Protein AF-A0A435H3E3-F1 (afdb_monomer)

Foldseek 3Di:
DAEQDDDKDWDFCWDADPVGDIGTDTDIDDPSVVVQVVCVVVVHDYD

Radius of gyration: 14.63 Å; Cα contacts (8 Å, |Δi|>4): 76; chains: 1; bounding box: 30×10×40 Å

Sequence (47 aa):
MILCCGEALIDMLPRTTTAGEPAFAPYVGGAVFNTAIALGRLGAPAG

Mean predicted aligned error: 2.44 Å

Structure (mmCIF, N/CA/C/O backbone):
data_AF-A0A435H3E3-F1
#
_entry.id   AF-A0A435H3E3-F1
#
loop_
_atom_site.group_PDB
_atom_site.id
_atom_site.type_symbol
_atom_site.label_atom_id
_atom_site.label_alt_id
_atom_site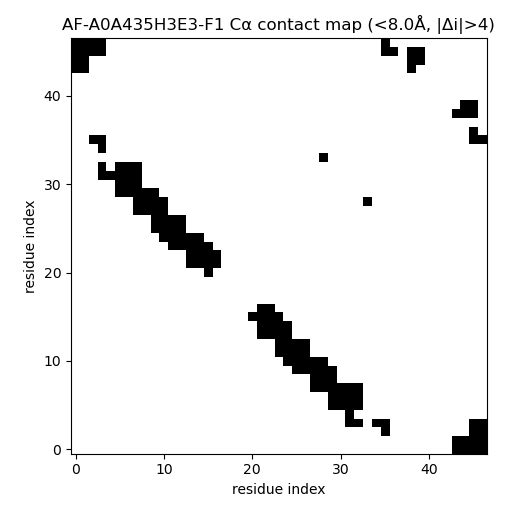.label_comp_id
_atom_site.label_asym_id
_atom_site.label_entity_id
_atom_site.label_seq_id
_atom_site.pdbx_PDB_ins_code
_atom_site.Cartn_x
_atom_site.Cartn_y
_atom_site.Cartn_z
_atom_site.occupancy
_atom_site.B_iso_or_equiv
_atom_site.auth_seq_id
_atom_site.auth_comp_id
_atom_site.auth_asym_id
_atom_site.auth_atom_id
_atom_site.pdbx_PDB_model_num
ATOM 1 N N . MET A 1 1 ? 8.734 -4.302 -20.934 1.00 88.69 1 MET A N 1
ATOM 2 C CA . MET A 1 1 ? 8.448 -4.727 -19.552 1.00 88.69 1 MET A CA 1
ATOM 3 C C . MET A 1 1 ? 9.393 -3.962 -18.641 1.00 88.69 1 MET A C 1
ATOM 5 O O . MET A 1 1 ? 10.580 -3.945 -18.937 1.00 88.69 1 MET A O 1
ATOM 9 N N . ILE A 1 2 ? 8.869 -3.260 -17.639 1.00 97.56 2 ILE A N 1
ATOM 10 C CA . ILE A 1 2 ? 9.622 -2.528 -16.616 1.00 97.56 2 ILE A CA 1
ATOM 11 C C . ILE A 1 2 ? 9.772 -3.470 -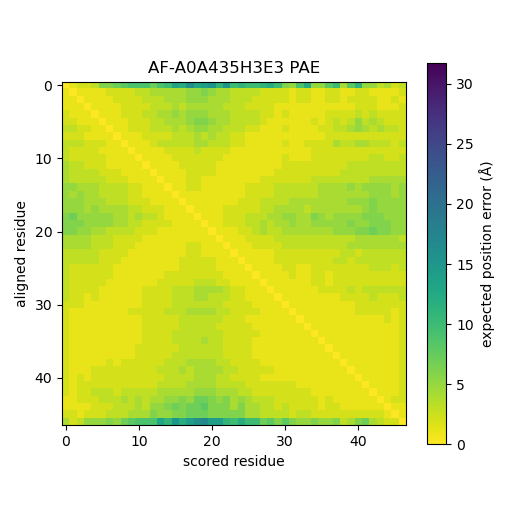15.425 1.00 97.56 2 ILE A C 1
ATOM 13 O O . ILE A 1 2 ? 8.760 -3.934 -14.908 1.00 97.56 2 ILE A O 1
ATOM 17 N N . LEU A 1 3 ? 11.012 -3.760 -15.034 1.00 97.88 3 LEU A N 1
ATOM 18 C CA . LEU A 1 3 ? 11.316 -4.651 -13.919 1.00 97.88 3 LEU A CA 1
ATOM 19 C C . LEU A 1 3 ? 11.530 -3.837 -12.634 1.00 97.88 3 LEU A C 1
ATOM 21 O O . LEU A 1 3 ? 12.471 -3.047 -12.541 1.00 97.88 3 LEU A O 1
ATOM 25 N N . CYS A 1 4 ? 10.663 -4.038 -11.650 1.00 97.69 4 CYS A N 1
ATOM 26 C CA . CYS A 1 4 ? 10.667 -3.391 -10.346 1.00 97.69 4 CYS A CA 1
ATOM 27 C C . CYS A 1 4 ? 11.309 -4.316 -9.296 1.00 97.69 4 CYS A C 1
ATOM 29 O O . CYS A 1 4 ? 10.627 -5.051 -8.589 1.00 97.69 4 CYS A O 1
ATOM 31 N N . CYS A 1 5 ? 12.637 -4.255 -9.162 1.00 97.88 5 CYS A N 1
ATOM 32 C CA . CYS A 1 5 ? 13.387 -5.049 -8.181 1.00 97.88 5 CYS A CA 1
ATOM 33 C C . CYS A 1 5 ? 13.538 -4.315 -6.844 1.00 97.88 5 CYS A C 1
ATOM 35 O O . CYS A 1 5 ? 14.412 -3.458 -6.705 1.00 97.88 5 CYS A O 1
ATOM 37 N N . GLY A 1 6 ? 12.726 -4.667 -5.851 1.00 97.00 6 GLY A N 1
ATOM 38 C CA . GLY A 1 6 ? 12.840 -4.096 -4.511 1.00 97.00 6 GLY A CA 1
ATOM 39 C C . GLY A 1 6 ? 11.910 -4.749 -3.504 1.00 97.00 6 GLY A C 1
ATOM 40 O O . GLY A 1 6 ? 11.443 -5.869 -3.702 1.00 97.00 6 GLY A O 1
ATOM 41 N N . GLU A 1 7 ? 11.680 -4.059 -2.396 1.00 98.06 7 GLU A N 1
ATOM 42 C CA . GLU A 1 7 ? 10.924 -4.583 -1.271 1.00 98.06 7 GLU A CA 1
ATOM 43 C C . GLU A 1 7 ? 9.416 -4.662 -1.536 1.00 98.06 7 GLU A C 1
A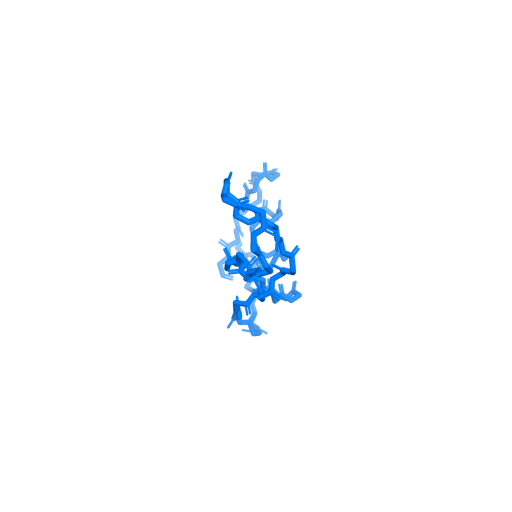TOM 45 O O . GLU A 1 7 ? 8.810 -3.787 -2.162 1.00 98.06 7 GLU A O 1
ATOM 50 N N . ALA A 1 8 ? 8.813 -5.705 -0.972 1.00 98.00 8 ALA A N 1
ATOM 51 C CA . ALA A 1 8 ? 7.381 -5.843 -0.778 1.00 98.00 8 ALA A CA 1
ATOM 52 C C . ALA A 1 8 ? 7.148 -6.087 0.714 1.00 98.00 8 ALA A C 1
ATOM 54 O O . ALA A 1 8 ? 7.765 -6.973 1.309 1.00 98.00 8 ALA A O 1
ATOM 55 N N . LEU A 1 9 ? 6.299 -5.269 1.325 1.00 97.69 9 LEU A N 1
ATOM 56 C CA . LEU A 1 9 ? 6.079 -5.269 2.767 1.00 97.69 9 LEU A CA 1
ATOM 57 C C . LEU A 1 9 ? 4.595 -5.125 3.099 1.00 97.69 9 LEU A C 1
ATOM 59 O O . LEU A 1 9 ? 3.762 -4.889 2.222 1.00 97.69 9 LEU A O 1
ATOM 63 N N . ILE A 1 10 ? 4.272 -5.300 4.378 1.00 98.50 10 ILE A N 1
ATOM 64 C CA . ILE A 1 10 ? 2.942 -5.036 4.918 1.00 98.50 10 ILE A CA 1
ATOM 65 C C . ILE A 1 10 ? 3.027 -3.817 5.828 1.00 98.50 10 ILE A C 1
ATOM 67 O O . ILE A 1 10 ? 3.701 -3.850 6.858 1.00 98.50 10 ILE A O 1
ATOM 71 N N . ASP A 1 11 ? 2.309 -2.764 5.460 1.00 98.31 11 ASP A N 1
ATOM 72 C CA . ASP A 1 11 ? 2.127 -1.585 6.292 1.00 98.31 11 ASP A CA 1
ATOM 73 C C . ASP A 1 11 ? 1.032 -1.862 7.326 1.00 98.31 11 ASP A C 1
ATOM 75 O O . ASP A 1 11 ? -0.131 -2.093 6.988 1.00 98.31 11 ASP A O 1
ATOM 79 N N . MET A 1 12 ? 1.404 -1.825 8.605 1.00 98.31 12 MET A N 1
ATOM 80 C CA . MET A 1 12 ? 0.476 -1.957 9.728 1.00 98.31 12 MET A CA 1
ATOM 81 C C . MET A 1 12 ? -0.019 -0.569 10.133 1.00 98.31 12 MET A C 1
ATOM 83 O O . MET A 1 12 ? 0.605 0.120 10.939 1.00 98.31 12 MET A O 1
ATOM 87 N N . LEU A 1 13 ? -1.138 -0.130 9.549 1.00 98.25 13 LEU A N 1
ATOM 88 C CA . LEU A 1 13 ? -1.657 1.223 9.757 1.00 98.25 13 LEU A CA 1
ATOM 89 C C . LEU A 1 13 ? -2.623 1.279 10.950 1.00 98.25 13 LEU A C 1
ATOM 91 O O . LEU A 1 13 ? -3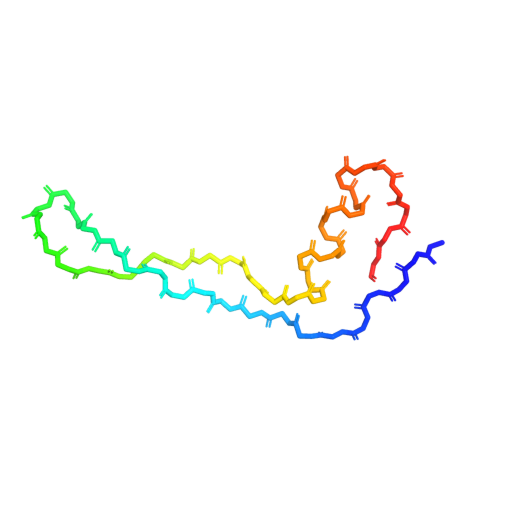.522 0.439 11.030 1.00 98.25 13 LEU A O 1
ATOM 95 N N . PRO A 1 14 ? -2.507 2.276 11.847 1.00 98.25 14 PRO A N 1
ATOM 96 C CA . PRO A 1 14 ? -3.375 2.387 13.015 1.00 98.25 14 PRO A CA 1
ATOM 97 C C . PRO A 1 14 ? -4.830 2.638 12.602 1.00 98.25 14 PRO A C 1
ATOM 99 O O . PRO A 1 14 ? -5.119 3.468 11.733 1.00 98.25 14 PRO A O 1
ATOM 102 N N . ARG A 1 15 ? -5.752 1.906 13.223 1.00 98.12 15 ARG A N 1
ATOM 103 C CA . ARG A 1 15 ? -7.203 1.961 13.009 1.00 98.12 15 ARG A CA 1
ATOM 104 C C . ARG A 1 15 ? -7.943 1.738 14.324 1.00 98.12 15 ARG A C 1
ATOM 106 O O . ARG A 1 15 ? -7.348 1.390 15.340 1.00 98.12 15 ARG A O 1
ATOM 113 N N . THR A 1 16 ? -9.257 1.909 14.264 1.00 98.44 16 THR A N 1
ATOM 114 C CA . THR A 1 16 ? -10.178 1.618 15.361 1.00 98.44 16 THR A CA 1
ATOM 115 C C . THR A 1 16 ? -11.131 0.508 14.928 1.00 98.44 16 THR A C 1
ATOM 117 O O . THR A 1 16 ? -11.647 0.551 13.809 1.00 98.44 16 THR A O 1
ATOM 120 N N . THR A 1 17 ? -11.351 -0.495 15.780 1.00 98.00 17 THR A N 1
ATOM 121 C CA . THR A 1 17 ? -12.334 -1.560 15.523 1.00 98.00 17 THR A CA 1
ATOM 122 C C . THR A 1 17 ? -13.764 -1.028 15.636 1.00 98.00 17 THR A C 1
ATOM 124 O O . THR A 1 17 ? -14.006 0.063 16.153 1.00 98.00 17 THR A O 1
ATOM 127 N N . THR A 1 18 ? -14.753 -1.816 15.211 1.00 97.94 18 THR A N 1
ATOM 128 C CA . THR A 1 18 ? -16.174 -1.466 15.394 1.00 97.94 18 THR A CA 1
ATOM 129 C C . THR A 1 18 ? -16.587 -1.378 16.867 1.00 97.94 18 THR A C 1
ATOM 131 O O . THR A 1 18 ? -17.591 -0.746 17.172 1.00 97.94 18 THR A O 1
ATOM 134 N N . ALA A 1 19 ? -15.817 -1.989 17.773 1.00 98.19 19 ALA A N 1
ATOM 135 C CA . ALA A 1 19 ? -15.996 -1.900 19.221 1.00 98.19 19 ALA A CA 1
ATOM 136 C C . ALA A 1 19 ? -15.241 -0.712 19.859 1.00 98.19 19 ALA A C 1
ATOM 138 O O . ALA A 1 19 ? -15.323 -0.519 21.067 1.00 98.19 19 ALA A O 1
ATOM 139 N N . GLY A 1 20 ? -14.523 0.099 19.070 1.00 97.94 20 GLY A N 1
ATOM 140 C CA . GLY A 1 20 ? -13.801 1.276 19.565 1.00 97.94 20 GLY A CA 1
ATOM 141 C C . GLY A 1 20 ? -12.366 1.011 20.038 1.00 97.94 20 GLY A C 1
ATOM 142 O O . GLY A 1 20 ? -11.746 1.901 20.614 1.00 97.94 20 GLY A O 1
ATOM 143 N N . GLU A 1 21 ? -11.814 -0.177 19.796 1.00 98.50 21 GLU A N 1
ATOM 144 C CA . GLU A 1 21 ? -10.482 -0.568 20.279 1.00 98.50 21 GLU A CA 1
ATOM 145 C C . GLU A 1 21 ? -9.372 -0.181 19.284 1.00 98.50 21 GLU A C 1
ATOM 147 O O . GLU A 1 21 ? -9.614 -0.190 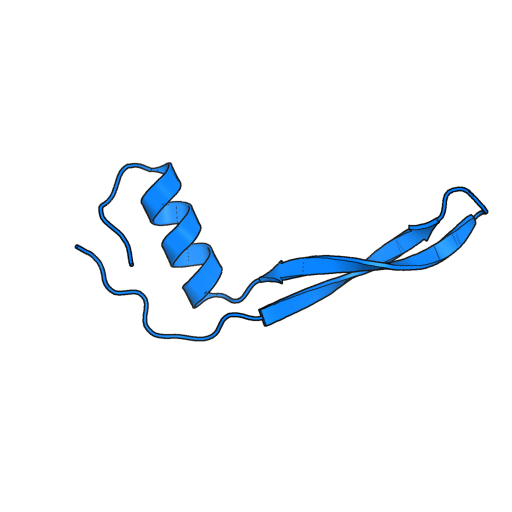18.071 1.00 98.50 21 GLU A O 1
ATOM 152 N N . PRO A 1 22 ? -8.145 0.132 19.747 1.00 98.38 22 PRO A N 1
ATOM 153 C CA . PRO A 1 22 ? -7.009 0.350 18.858 1.00 98.38 22 PRO A CA 1
ATOM 154 C C . PRO A 1 22 ? -6.617 -0.951 18.148 1.00 98.38 22 PRO A C 1
ATOM 156 O O . PRO A 1 22 ? -6.466 -2.000 18.770 1.00 98.38 22 PRO A O 1
ATOM 159 N N . ALA A 1 23 ? -6.405 -0.867 16.840 1.00 98.50 23 ALA A N 1
ATOM 160 C CA . ALA A 1 23 ? -5.995 -1.985 16.003 1.00 98.50 23 ALA A CA 1
ATOM 161 C C . ALA A 1 23 ? -5.031 -1.528 14.902 1.00 98.50 23 ALA A C 1
ATOM 163 O O . ALA A 1 23 ? -4.851 -0.334 14.659 1.00 98.50 23 ALA A O 1
ATOM 164 N N . PHE A 1 24 ? -4.445 -2.495 14.198 1.00 98.62 24 PHE A N 1
ATOM 165 C CA . PHE A 1 24 ? -3.659 -2.252 12.995 1.00 98.62 24 PHE A CA 1
ATOM 166 C C . PHE A 1 24 ? -4.285 -2.981 11.813 1.00 98.62 24 PHE A C 1
ATOM 168 O O . PHE A 1 24 ? -4.514 -4.188 11.873 1.00 98.62 24 PHE A O 1
ATOM 175 N N . ALA A 1 25 ? -4.557 -2.246 10.739 1.00 98.31 25 ALA A N 1
ATOM 176 C CA . ALA A 1 25 ? -5.019 -2.826 9.488 1.00 98.31 25 ALA A CA 1
ATOM 177 C C . ALA A 1 25 ? -3.814 -3.090 8.569 1.00 98.31 25 ALA A C 1
ATOM 179 O O . ALA A 1 25 ? -3.033 -2.160 8.346 1.00 98.31 25 ALA A O 1
ATOM 180 N N . PRO A 1 26 ? -3.659 -4.316 8.036 1.00 98.31 26 PRO A N 1
ATOM 181 C CA . PRO A 1 26 ? -2.581 -4.638 7.114 1.00 98.31 26 PRO A CA 1
ATOM 182 C C . PRO A 1 26 ? -2.894 -4.108 5.711 1.00 98.31 26 PRO A C 1
ATOM 184 O O . PRO A 1 26 ? -3.963 -4.370 5.158 1.00 98.31 26 PRO A O 1
ATOM 187 N N . TYR A 1 27 ? -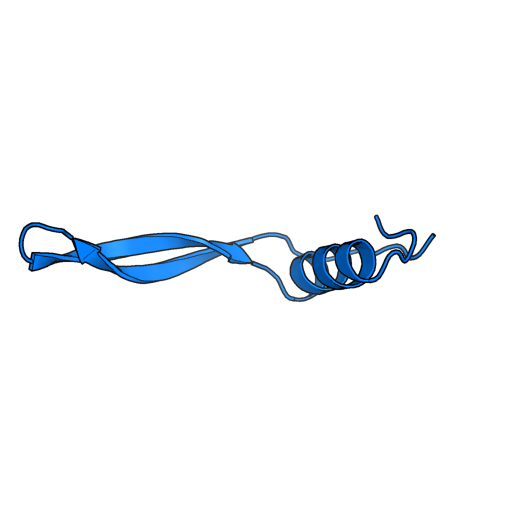1.938 -3.402 5.117 1.00 98.44 27 TYR A N 1
ATOM 188 C CA . TYR A 1 27 ? -1.974 -2.975 3.721 1.00 98.44 27 TYR A CA 1
ATOM 189 C C . TYR A 1 27 ? -0.726 -3.463 3.001 1.00 98.44 27 TYR A C 1
ATOM 191 O O . TYR A 1 27 ? 0.355 -3.497 3.580 1.00 98.44 27 TYR A O 1
ATOM 199 N N . VAL A 1 28 ? -0.863 -3.819 1.726 1.00 98.12 28 VAL A N 1
ATOM 200 C CA . VAL A 1 28 ? 0.312 -4.026 0.876 1.00 98.12 28 VAL A CA 1
ATOM 201 C C . VAL A 1 28 ? 1.068 -2.705 0.732 1.00 98.12 28 VAL A C 1
ATOM 203 O O . VAL A 1 28 ? 0.453 -1.667 0.478 1.00 98.12 28 VAL A O 1
ATOM 206 N N . GLY A 1 29 ? 2.383 -2.753 0.903 1.00 97.50 29 GLY A N 1
ATOM 207 C CA . GLY A 1 29 ? 3.260 -1.594 0.825 1.00 97.50 29 GLY A CA 1
ATOM 208 C C . GLY A 1 29 ? 4.643 -1.945 0.278 1.00 97.50 29 GLY A C 1
ATOM 209 O O . GLY A 1 29 ? 4.895 -3.058 -0.190 1.00 97.50 29 GLY A O 1
ATOM 210 N N . GLY A 1 30 ? 5.548 -0.972 0.349 1.00 97.94 30 GLY A N 1
ATOM 211 C CA . GLY A 1 30 ? 6.881 -1.017 -0.260 1.00 97.94 30 GLY A CA 1
ATOM 212 C C . GLY A 1 30 ? 6.965 -0.035 -1.418 1.00 97.94 30 GLY A C 1
ATOM 213 O O . GLY A 1 30 ? 6.062 0.031 -2.251 1.00 97.94 30 GLY A O 1
ATOM 214 N N . ALA A 1 31 ? 8.026 0.768 -1.468 1.00 98.19 31 ALA A N 1
ATOM 215 C CA . ALA A 1 31 ? 8.175 1.810 -2.477 1.00 98.19 31 ALA A CA 1
ATOM 216 C C . ALA A 1 31 ? 8.244 1.198 -3.882 1.00 98.19 31 ALA A C 1
ATOM 218 O O . ALA A 1 31 ? 7.548 1.642 -4.804 1.00 98.19 31 ALA A O 1
ATOM 219 N N . VAL A 1 32 ? 9.031 0.131 -4.035 1.00 98.19 32 VAL A N 1
ATOM 220 C CA . VAL A 1 32 ? 9.183 -0.550 -5.325 1.00 98.19 32 VAL A CA 1
ATOM 221 C C . VAL A 1 32 ? 7.939 -1.372 -5.678 1.00 98.19 32 VAL A C 1
ATOM 223 O O . VAL A 1 32 ? 7.469 -1.287 -6.814 1.00 98.19 32 VAL A O 1
ATOM 226 N N . PHE A 1 33 ? 7.324 -2.059 -4.709 1.00 98.19 33 PHE A N 1
ATOM 227 C CA . PHE A 1 33 ? 6.044 -2.749 -4.914 1.00 98.19 33 PHE A CA 1
ATOM 228 C C . PHE A 1 33 ? 4.930 -1.790 -5.373 1.00 98.19 33 PHE A C 1
ATOM 230 O O . PHE A 1 33 ? 4.252 -2.036 -6.373 1.00 98.19 33 PHE A O 1
ATOM 237 N N . ASN A 1 34 ? 4.774 -0.649 -4.695 1.00 98.19 34 ASN A N 1
ATOM 238 C CA . ASN A 1 34 ? 3.773 0.358 -5.048 1.00 98.19 34 ASN A CA 1
ATOM 239 C C . ASN A 1 34 ? 4.019 0.945 -6.443 1.00 98.19 34 ASN A C 1
ATOM 241 O O . ASN A 1 34 ? 3.061 1.209 -7.173 1.00 98.19 34 ASN A O 1
ATOM 245 N N . THR A 1 35 ? 5.284 1.097 -6.844 1.00 98.19 35 THR A N 1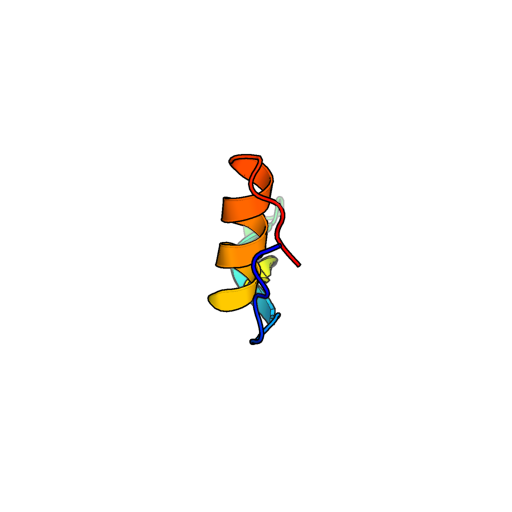
ATOM 246 C CA . THR A 1 35 ? 5.656 1.525 -8.200 1.00 98.19 35 THR A CA 1
ATOM 247 C C . THR A 1 35 ? 5.194 0.513 -9.250 1.00 98.19 35 THR A C 1
ATOM 249 O O . THR A 1 35 ? 4.560 0.909 -10.229 1.00 98.19 35 THR A O 1
ATOM 252 N N . ALA A 1 36 ? 5.426 -0.787 -9.032 1.00 98.38 36 ALA A N 1
ATOM 253 C CA . ALA A 1 36 ? 4.979 -1.841 -9.947 1.00 98.38 36 ALA A CA 1
ATOM 254 C C . ALA A 1 36 ? 3.448 -1.841 -10.120 1.00 98.38 36 ALA A C 1
ATOM 256 O O . ALA A 1 36 ? 2.941 -1.861 -11.244 1.00 98.38 36 ALA A O 1
ATOM 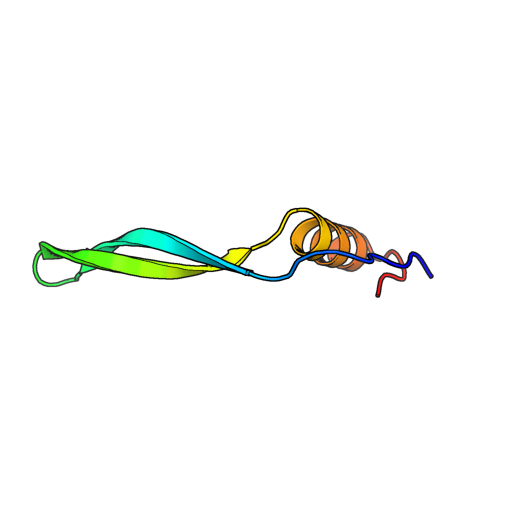257 N N . ILE A 1 37 ? 2.701 -1.729 -9.013 1.00 98.06 37 ILE A N 1
ATOM 258 C CA . ILE A 1 37 ? 1.232 -1.638 -9.031 1.00 98.06 37 ILE A CA 1
ATOM 259 C C . ILE A 1 37 ? 0.754 -0.379 -9.766 1.00 98.06 37 ILE A C 1
ATOM 261 O O . ILE A 1 37 ? -0.183 -0.451 -10.565 1.00 98.06 37 ILE A O 1
ATOM 265 N N . ALA A 1 38 ? 1.377 0.776 -9.518 1.00 98.50 38 ALA A N 1
ATOM 266 C CA . ALA A 1 38 ? 1.015 2.029 -10.175 1.00 98.50 38 ALA A CA 1
ATOM 267 C C . ALA A 1 38 ? 1.242 1.964 -11.694 1.00 98.50 38 ALA A C 1
ATOM 269 O O . ALA A 1 38 ? 0.361 2.350 -12.461 1.00 98.50 38 ALA A O 1
ATOM 270 N N . LEU A 1 39 ? 2.375 1.410 -12.132 1.00 98.56 39 LEU A N 1
ATOM 271 C CA . LEU A 1 39 ? 2.670 1.189 -13.548 1.00 98.56 39 LEU A CA 1
ATOM 272 C C . LEU A 1 39 ? 1.642 0.259 -14.206 1.00 98.56 39 LEU A C 1
ATOM 274 O O . LEU A 1 39 ? 1.114 0.592 -15.268 1.00 98.56 39 LEU A O 1
ATOM 278 N N . GLY A 1 40 ? 1.298 -0.857 -13.554 1.00 97.94 40 GLY A N 1
ATOM 279 C CA . GLY A 1 40 ? 0.278 -1.785 -14.048 1.00 97.94 40 GLY A CA 1
ATOM 280 C C . GLY A 1 40 ? -1.102 -1.132 -14.188 1.00 97.94 40 GLY A C 1
ATOM 281 O O . GLY A 1 40 ? -1.782 -1.328 -15.194 1.00 97.94 40 GLY A O 1
ATOM 282 N N . ARG A 1 41 ? -1.498 -0.279 -13.232 1.00 98.38 41 ARG A N 1
ATOM 283 C CA . ARG A 1 41 ? -2.756 0.493 -13.300 1.00 98.38 41 ARG A CA 1
ATOM 284 C C . ARG A 1 41 ? -2.788 1.505 -14.447 1.00 98.38 41 ARG A C 1
ATOM 286 O O . ARG A 1 41 ? -3.866 1.798 -14.952 1.00 98.38 41 ARG A O 1
ATOM 293 N N . LEU A 1 42 ? -1.632 2.018 -14.865 1.00 98.50 42 LEU A N 1
ATOM 294 C CA . LEU A 1 42 ? -1.491 2.901 -16.028 1.00 98.50 42 LEU A CA 1
ATOM 295 C C . LEU A 1 42 ? -1.390 2.134 -17.361 1.00 98.50 42 LEU A C 1
ATOM 297 O O . LEU A 1 42 ? -1.234 2.754 -18.410 1.00 98.50 42 LEU A O 1
ATOM 301 N N . GLY A 1 43 ? -1.470 0.800 -17.341 1.00 98.12 43 GLY A N 1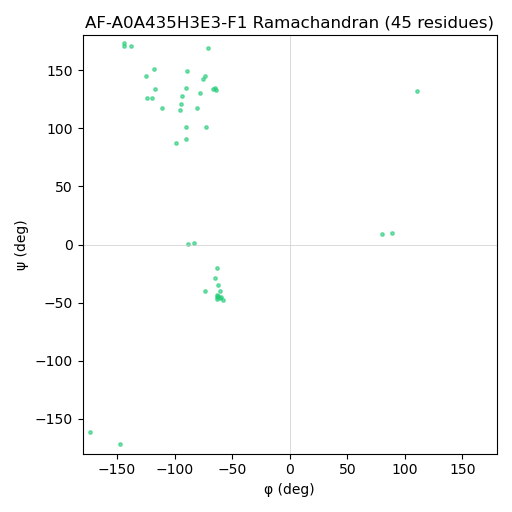
ATOM 302 C CA . GLY A 1 43 ? -1.382 -0.045 -18.533 1.00 98.12 43 GLY A CA 1
ATOM 303 C C . GLY A 1 43 ? 0.045 -0.298 -19.026 1.00 98.12 43 GLY A C 1
ATOM 304 O O . GLY A 1 43 ? 0.226 -0.868 -20.102 1.00 98.12 43 GLY A O 1
ATOM 305 N N . ALA A 1 44 ? 1.070 0.097 -18.264 1.00 98.31 44 ALA A N 1
ATOM 306 C CA . ALA A 1 44 ? 2.448 -0.235 -18.596 1.00 98.31 44 ALA A CA 1
ATOM 307 C C . ALA A 1 44 ? 2.739 -1.711 -18.257 1.00 98.31 44 ALA A C 1
ATOM 309 O O . ALA A 1 44 ? 2.278 -2.215 -17.231 1.00 98.31 44 ALA A O 1
ATOM 310 N N . PRO A 1 45 ? 3.538 -2.423 -19.070 1.00 97.38 45 PRO A N 1
ATOM 311 C CA . PRO A 1 45 ? 3.945 -3.786 -18.748 1.00 97.38 45 PRO A CA 1
ATOM 312 C C . PRO A 1 45 ? 4.977 -3.758 -17.611 1.00 97.38 45 PRO A C 1
ATOM 314 O O . PRO A 1 45 ? 6.146 -3.482 -17.880 1.00 97.38 45 PRO A O 1
ATOM 317 N N . ALA A 1 46 ? 4.563 -4.036 -16.373 1.00 96.94 46 ALA A N 1
ATOM 318 C CA . ALA A 1 46 ? 5.406 -4.035 -15.170 1.00 96.94 46 ALA A CA 1
ATOM 319 C C . ALA A 1 46 ? 5.470 -5.422 -14.502 1.00 96.94 46 ALA A C 1
ATOM 321 O O . ALA A 1 46 ? 4.511 -6.190 -14.613 1.00 96.94 46 ALA A O 1
ATOM 322 N N . GLY A 1 47 ? 6.584 -5.727 -13.828 1.00 85.75 47 GLY A N 1
ATOM 323 C CA . GLY A 1 47 ? 6.816 -6.979 -13.095 1.00 85.75 47 GLY A CA 1
ATOM 324 C C . GLY A 1 47 ? 8.002 -6.907 -12.150 1.00 85.75 47 GLY A C 1
ATOM 325 O O . GLY A 1 47 ? 8.746 -5.906 -12.231 1.00 85.75 47 GLY A O 1
#

Nearest PDB structures (foldseek):
  4u7x-assembly1_A  TM=1.006E+00  e=2.535E-04  Brucella abortus 2308
  4oy2-assembly3_E  TM=4.778E-01  e=8.895E+00  Saccharomyces cerevisiae S288C
  2wbl-assembly1_B  TM=4.811E-01  e=9.521E+00  Arabidopsis thaliana
  2nty-assembly1_A  TM=3.644E-01  e=9.521E+00  Arabidopsis thaliana

Solvent-accessible surface area (backbone atoms only — not comparable to full-atom values): 2827 Å² total; per-residue (Å²): 118,49,78,52,89,63,55,73,46,71,42,70,42,82,43,67,46,98,88,69,44,86,43,66,48,80,39,86,33,38,75,36,41,50,48,33,54,52,37,44,76,73,70,45,59,51,80

Secondary structure (DSSP, 8-state):
-B---S--EEEEEEEE-TTS-EEEEEEEE-HHHHHHHHHHHTT--B-

pLDDT: mean 97.64, std 2.25, range [85.75, 98.62]